Protein AF-A0A519DYV0-F1 (afdb_monomer_lite)

pLDDT: mean 95.23, std 5.67, range [58.84, 98.31]

Sequence (53 aa):
MELNIAFGQALRDIRKQRGLTQEDFSDVSSRTYLSTLERGLKRPTIDKVSQLA

Secondary structure (DSSP, 8-state):
--HHHHHHHHHHHHHHHTT--SGGGTTTS-HHHHHHHHTT-SPPPHHHHHHH-

Foldseek 3Di:
DPVQQVQLCVLVVVCVVVVHDLCNLVVLDDSVVNVCSNRSVDDDDPVSVVSSD

Structure (mmCIF, N/CA/C/O backbone):
data_AF-A0A519DYV0-F1
#
_entry.id   AF-A0A519DYV0-F1
#
loop_
_atom_site.group_PDB
_atom_site.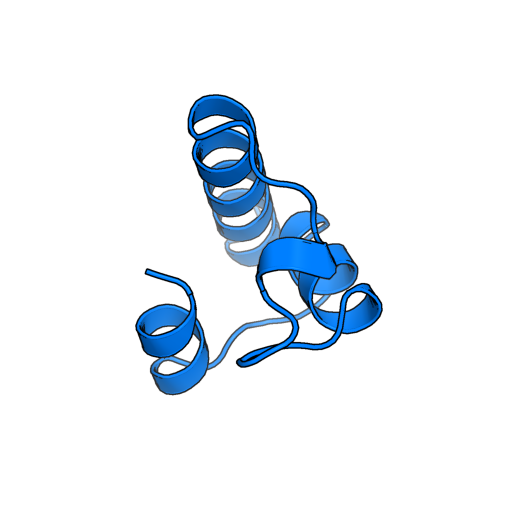id
_atom_site.type_symbol
_atom_site.label_atom_id
_atom_site.label_alt_id
_atom_site.label_comp_id
_atom_site.label_asym_id
_atom_site.label_entity_id
_atom_site.label_seq_id
_atom_site.pdbx_PDB_ins_code
_atom_site.Cartn_x
_atom_site.Cartn_y
_atom_site.Cartn_z
_atom_site.occupancy
_atom_site.B_iso_or_equiv
_atom_site.auth_seq_id
_atom_site.auth_comp_id
_atom_site.auth_asym_id
_atom_site.auth_atom_id
_atom_site.pdbx_PDB_model_num
ATOM 1 N N . MET A 1 1 ? 3.253 15.798 -13.745 1.00 58.84 1 MET A N 1
ATOM 2 C CA . MET A 1 1 ? 3.154 15.054 -12.469 1.00 58.84 1 MET A CA 1
ATOM 3 C C . MET A 1 1 ? 4.169 13.930 -12.510 1.00 58.84 1 MET A C 1
ATOM 5 O O . MET A 1 1 ? 4.169 13.199 -13.491 1.00 58.84 1 MET A O 1
ATOM 9 N N . GLU A 1 2 ? 5.030 13.799 -11.500 1.00 86.00 2 GLU A N 1
ATOM 10 C CA . GLU A 1 2 ? 5.883 12.609 -11.367 1.00 86.00 2 GLU A CA 1
ATOM 11 C C . GLU A 1 2 ? 4.991 11.363 -11.223 1.00 86.00 2 GLU A C 1
ATOM 13 O O . GLU A 1 2 ? 4.078 11.354 -10.393 1.00 86.00 2 GLU A O 1
ATOM 18 N N . LEU A 1 3 ? 5.232 10.325 -12.033 1.00 91.38 3 LEU A N 1
ATOM 19 C CA . LEU A 1 3 ? 4.382 9.125 -12.164 1.00 91.38 3 LEU A CA 1
ATOM 20 C C . LEU A 1 3 ? 4.033 8.475 -10.812 1.00 91.38 3 LEU A C 1
ATOM 22 O O . LEU A 1 3 ? 2.919 7.998 -10.608 1.00 91.38 3 LEU A O 1
ATOM 26 N N . ASN A 1 4 ? 4.963 8.515 -9.857 1.00 92.38 4 ASN A N 1
ATOM 27 C CA . ASN A 1 4 ? 4.784 7.929 -8.527 1.00 92.38 4 ASN A CA 1
ATOM 28 C C . ASN A 1 4 ? 3.752 8.675 -7.684 1.00 92.38 4 ASN A C 1
ATOM 30 O O . ASN A 1 4 ? 3.036 8.055 -6.905 1.00 92.38 4 ASN A O 1
ATOM 34 N N . ILE A 1 5 ? 3.686 10.001 -7.826 1.00 95.56 5 ILE A N 1
ATOM 35 C CA . ILE A 1 5 ? 2.712 10.831 -7.112 1.00 95.56 5 ILE A CA 1
ATOM 36 C C . ILE A 1 5 ? 1.316 10.518 -7.650 1.00 95.56 5 ILE A C 1
ATOM 38 O O . ILE A 1 5 ? 0.402 10.294 -6.862 1.00 95.56 5 ILE A O 1
ATOM 42 N N . ALA A 1 6 ? 1.181 10.420 -8.977 1.00 95.88 6 ALA A N 1
ATOM 43 C CA . ALA A 1 6 ? -0.073 10.054 -9.632 1.00 95.88 6 ALA A CA 1
ATOM 44 C C . ALA A 1 6 ? -0.572 8.675 -9.179 1.00 95.88 6 ALA A C 1
ATOM 46 O O . ALA A 1 6 ? -1.724 8.525 -8.777 1.00 95.88 6 ALA A O 1
ATOM 47 N N . PHE A 1 7 ? 0.321 7.681 -9.187 1.00 95.75 7 PHE A N 1
ATOM 48 C CA . PHE A 1 7 ? 0.015 6.338 -8.704 1.00 95.75 7 PHE A CA 1
ATOM 49 C C . PHE A 1 7 ? -0.399 6.343 -7.227 1.00 95.75 7 PHE A C 1
ATOM 51 O O . PHE A 1 7 ? -1.423 5.765 -6.869 1.00 95.75 7 PHE A O 1
ATOM 58 N N . GLY A 1 8 ? 0.375 7.015 -6.368 1.00 97.00 8 GLY A N 1
ATOM 59 C CA . GLY A 1 8 ? 0.105 7.078 -4.933 1.00 97.00 8 GLY A CA 1
ATOM 60 C C . GLY A 1 8 ? -1.249 7.706 -4.605 1.00 97.00 8 GLY A C 1
ATOM 61 O O . GLY A 1 8 ? -1.973 7.198 -3.746 1.00 97.00 8 GLY A O 1
ATOM 62 N N . GLN A 1 9 ? -1.618 8.763 -5.330 1.00 97.56 9 GLN A N 1
ATOM 63 C CA . GLN A 1 9 ? -2.929 9.404 -5.222 1.00 97.56 9 GLN A CA 1
ATOM 64 C C . GLN A 1 9 ? -4.053 8.444 -5.624 1.00 97.56 9 GLN A C 1
ATOM 66 O O . GLN A 1 9 ? -4.956 8.215 -4.825 1.00 97.56 9 GLN A O 1
ATOM 71 N N . ALA A 1 10 ? -3.947 7.804 -6.794 1.00 97.00 10 ALA A N 1
ATOM 72 C CA . ALA A 1 10 ? -4.953 6.849 -7.260 1.00 97.00 10 ALA A CA 1
ATOM 73 C C . ALA A 1 10 ? -5.140 5.673 -6.283 1.00 97.00 10 ALA A C 1
ATOM 75 O O . ALA A 1 10 ? -6.270 5.311 -5.953 1.00 97.00 10 ALA A O 1
ATOM 76 N N . LEU A 1 11 ? -4.040 5.120 -5.761 1.00 97.31 11 LEU A N 1
ATOM 77 C CA . LEU A 1 11 ? -4.076 4.050 -4.762 1.00 97.31 11 LEU A CA 1
ATOM 78 C C . LEU A 1 11 ? -4.814 4.489 -3.487 1.00 97.31 11 LEU A C 1
ATOM 80 O O . LEU A 1 11 ? -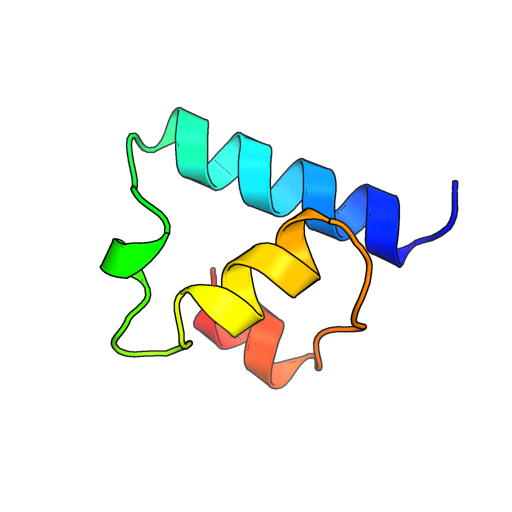5.686 3.773 -2.991 1.00 97.31 11 LEU A O 1
ATOM 84 N N . ARG A 1 12 ? -4.495 5.682 -2.973 1.00 98.12 12 ARG A N 1
ATOM 85 C CA . ARG A 1 12 ? -5.135 6.249 -1.777 1.00 98.12 12 ARG A CA 1
ATOM 86 C C . ARG A 1 12 ? -6.628 6.486 -1.988 1.00 98.12 12 ARG A C 1
ATOM 88 O O . ARG A 1 12 ? -7.413 6.225 -1.075 1.00 98.12 12 ARG A O 1
ATOM 95 N N . ASP A 1 13 ? -7.007 6.995 -3.153 1.00 98.31 13 ASP A N 1
ATOM 96 C CA . ASP A 1 13 ? -8.393 7.333 -3.470 1.00 98.31 13 ASP A CA 1
ATOM 97 C C . ASP A 1 13 ? -9.252 6.074 -3.574 1.00 98.31 13 ASP A C 1
ATOM 99 O O . ASP A 1 13 ? -10.283 5.988 -2.904 1.00 98.31 13 ASP A O 1
ATOM 103 N N . ILE A 1 14 ? -8.784 5.053 -4.300 1.00 97.75 14 ILE A N 1
ATOM 104 C CA . ILE A 1 14 ? -9.463 3.751 -4.389 1.00 97.75 14 ILE A CA 1
ATOM 105 C C . ILE A 1 14 ? -9.593 3.119 -3.001 1.00 97.75 14 ILE A C 1
ATOM 107 O O . ILE A 1 14 ? -10.677 2.666 -2.628 1.00 97.75 14 ILE A O 1
ATOM 111 N N . ARG A 1 15 ? -8.519 3.127 -2.197 1.00 97.69 15 ARG A N 1
ATOM 112 C CA . ARG A 1 15 ? -8.557 2.574 -0.837 1.00 97.69 15 ARG A CA 1
ATOM 113 C C . ARG A 1 15 ? -9.640 3.241 0.011 1.00 97.69 15 ARG A C 1
ATOM 115 O O . ARG A 1 15 ? -10.422 2.556 0.669 1.00 97.69 15 ARG A O 1
ATOM 122 N N . LYS A 1 16 ? -9.701 4.575 -0.014 1.00 98.19 16 LYS A N 1
ATOM 123 C CA . LYS A 1 16 ? -10.708 5.344 0.729 1.00 98.19 16 LYS A CA 1
ATOM 124 C C . LYS A 1 16 ? -12.123 5.115 0.210 1.00 98.19 16 LYS A C 1
ATOM 126 O O . LYS A 1 16 ? -13.031 5.002 1.024 1.00 98.19 16 LYS A O 1
ATOM 131 N N . GLN A 1 17 ? -12.311 5.019 -1.105 1.00 98.25 17 GLN A N 1
ATOM 132 C CA . GLN A 1 17 ? -13.610 4.689 -1.704 1.00 98.25 17 GLN A CA 1
ATOM 133 C C . GLN A 1 17 ? -14.110 3.311 -1.256 1.00 98.25 17 GLN A C 1
ATOM 135 O O . GLN A 1 17 ? -15.307 3.133 -1.059 1.00 98.25 17 GLN A O 1
ATOM 140 N N . ARG A 1 18 ? -13.195 2.361 -1.030 1.00 97.31 18 ARG A N 1
ATOM 141 C CA . ARG A 1 18 ? -13.499 1.036 -0.466 1.00 97.31 18 ARG A CA 1
ATOM 142 C C . ARG A 1 18 ? -13.664 1.032 1.064 1.00 97.31 18 ARG A C 1
ATOM 144 O O . ARG A 1 18 ? -13.925 -0.023 1.626 1.00 97.31 18 ARG A O 1
ATOM 151 N N . GLY A 1 19 ? -13.505 2.170 1.748 1.00 98.00 19 GLY A N 1
ATOM 152 C CA . GLY A 1 19 ? -13.608 2.261 3.210 1.00 98.00 19 GLY A CA 1
ATOM 153 C C . GLY A 1 19 ? -12.462 1.590 3.976 1.00 98.00 19 GLY A C 1
ATOM 154 O O . GLY A 1 19 ? -12.585 1.377 5.177 1.00 98.00 19 GLY A O 1
ATOM 155 N N . LEU A 1 20 ? -11.356 1.269 3.298 1.00 97.94 20 LEU A N 1
ATOM 156 C CA . LEU A 1 20 ? -10.251 0.508 3.874 1.00 97.94 20 LEU A CA 1
ATOM 157 C C . LEU A 1 20 ? -9.246 1.417 4.592 1.00 97.94 20 LEU A C 1
ATOM 159 O O . LEU A 1 20 ? -8.908 2.516 4.128 1.00 97.94 20 LEU A O 1
ATOM 163 N N . THR A 1 21 ? -8.697 0.944 5.701 1.00 98.12 21 THR A N 1
ATOM 164 C CA . THR A 1 21 ? -7.536 1.525 6.376 1.00 98.12 21 THR A CA 1
ATOM 165 C C . THR A 1 21 ? -6.235 1.098 5.688 1.00 98.12 21 THR A C 1
ATOM 167 O O . THR A 1 21 ? -6.212 0.227 4.824 1.00 98.12 21 THR A O 1
ATOM 170 N N . GLN A 1 22 ? -5.113 1.726 6.048 1.00 98.00 22 GLN A N 1
ATOM 171 C CA . GLN A 1 22 ? -3.806 1.268 5.563 1.00 98.00 22 GLN A CA 1
ATOM 172 C C . GLN A 1 22 ? -3.379 -0.078 6.179 1.00 98.00 22 GLN A C 1
ATOM 174 O O . GLN A 1 22 ? -2.500 -0.740 5.632 1.00 98.00 22 GLN A O 1
ATOM 179 N N . GLU A 1 23 ? -3.944 -0.456 7.327 1.00 97.56 23 GLU A N 1
ATOM 180 C CA . GLU A 1 23 ? -3.607 -1.694 8.043 1.00 97.56 23 GLU A CA 1
ATOM 181 C C . GLU A 1 23 ? -4.335 -2.913 7.466 1.00 97.56 23 GLU A C 1
ATOM 183 O O . GLU A 1 23 ? -3.839 -4.031 7.590 1.00 97.56 23 GLU A O 1
ATOM 188 N N . ASP A 1 24 ? -5.415 -2.688 6.713 1.00 97.75 24 ASP A N 1
ATOM 189 C CA . ASP A 1 24 ? -6.168 -3.733 6.003 1.00 97.75 24 ASP A CA 1
ATOM 190 C C . ASP A 1 24 ? -5.337 -4.433 4.906 1.00 97.75 24 ASP A C 1
ATOM 192 O O . ASP A 1 24 ? -5.744 -5.456 4.374 1.00 97.75 24 ASP A O 1
ATOM 196 N N . PHE A 1 25 ? -4.155 -3.901 4.571 1.00 96.81 25 PHE A N 1
ATOM 197 C CA . PHE A 1 25 ? -3.211 -4.477 3.604 1.00 96.81 25 PHE A CA 1
ATOM 198 C C . PHE A 1 25 ? -2.043 -5.212 4.278 1.00 96.81 25 PHE A C 1
ATOM 200 O O . PHE A 1 25 ? -1.050 -5.519 3.614 1.00 96.81 25 PHE A O 1
ATOM 207 N N . SER A 1 26 ? -2.119 -5.456 5.589 1.00 96.25 26 SER A N 1
ATOM 208 C CA . SER A 1 26 ? -1.023 -6.022 6.391 1.00 96.25 26 SER A CA 1
ATOM 209 C C . SER A 1 26 ? -0.511 -7.378 5.890 1.00 96.25 26 SER A C 1
ATOM 211 O O . SER A 1 26 ? 0.684 -7.641 6.029 1.00 96.25 26 SER A O 1
ATOM 213 N N . ASP A 1 27 ? -1.350 -8.166 5.215 1.00 96.44 27 ASP A N 1
ATOM 214 C CA . ASP A 1 27 ? -0.969 -9.447 4.603 1.00 96.44 27 ASP A CA 1
ATOM 215 C C . ASP A 1 27 ? 0.030 -9.301 3.442 1.00 96.44 27 ASP A C 1
ATOM 217 O O . ASP A 1 27 ? 0.821 -10.204 3.167 1.00 96.44 27 ASP A O 1
ATOM 221 N N . VAL A 1 28 ? 0.021 -8.157 2.749 1.00 95.44 28 VAL A N 1
ATOM 222 C CA . VAL A 1 28 ? 0.821 -7.929 1.531 1.00 95.44 28 VAL A CA 1
ATOM 223 C C . VAL A 1 28 ? 1.798 -6.762 1.654 1.00 95.44 28 VAL A C 1
ATOM 225 O O . VAL A 1 28 ? 2.740 -6.636 0.861 1.00 95.44 28 VAL A O 1
ATOM 228 N N . SER A 1 29 ? 1.599 -5.869 2.623 1.00 95.31 29 SER A N 1
ATOM 229 C CA . SER A 1 29 ? 2.417 -4.677 2.816 1.00 95.31 29 SER A CA 1
ATOM 230 C C . SER A 1 29 ? 2.344 -4.168 4.249 1.00 95.31 29 SER A C 1
ATOM 232 O O . SER A 1 29 ? 1.277 -4.054 4.837 1.00 95.31 29 SER A O 1
ATOM 234 N N . SER A 1 30 ? 3.472 -3.687 4.777 1.00 97.12 30 SER A N 1
ATOM 235 C CA . SER A 1 30 ? 3.427 -2.894 6.005 1.00 97.12 30 SER A CA 1
ATOM 236 C C . SER A 1 30 ? 2.662 -1.583 5.783 1.00 97.12 30 SER A C 1
ATOM 238 O O . SER A 1 30 ? 2.754 -0.961 4.715 1.00 97.12 30 SER A O 1
ATOM 240 N N . ARG A 1 31 ? 1.976 -1.108 6.829 1.00 97.19 31 ARG A N 1
ATOM 241 C CA . ARG A 1 31 ? 1.300 0.202 6.855 1.00 97.19 31 ARG A CA 1
ATOM 242 C C . ARG A 1 31 ? 2.239 1.341 6.441 1.00 97.19 31 ARG A C 1
ATOM 244 O O . ARG A 1 31 ? 1.865 2.228 5.676 1.00 97.19 31 ARG A O 1
ATOM 251 N N . THR A 1 32 ? 3.484 1.317 6.927 1.00 98.00 32 THR A N 1
ATOM 252 C CA . THR A 1 32 ? 4.499 2.333 6.605 1.00 98.00 32 THR A CA 1
ATOM 253 C C . THR A 1 32 ? 4.846 2.327 5.120 1.00 98.00 32 THR A C 1
ATOM 255 O O . THR A 1 32 ? 4.893 3.395 4.508 1.00 98.00 32 THR A O 1
ATOM 258 N N . TYR A 1 33 ? 5.050 1.150 4.523 1.00 97.12 33 TYR A N 1
ATOM 259 C CA . TYR A 1 33 ? 5.357 1.055 3.099 1.00 97.12 33 TYR A CA 1
ATOM 260 C C . TYR A 1 33 ? 4.169 1.512 2.243 1.00 97.12 33 TYR A C 1
ATOM 262 O O . TYR A 1 33 ? 4.350 2.351 1.357 1.00 97.12 33 TYR A O 1
ATOM 270 N N . LEU A 1 34 ? 2.947 1.096 2.588 1.00 97.75 34 LEU A N 1
ATOM 271 C CA . LEU A 1 34 ? 1.729 1.563 1.922 1.00 97.75 34 LEU A CA 1
ATOM 272 C C . LEU A 1 34 ? 1.598 3.093 2.000 1.00 97.75 34 LEU A C 1
ATOM 274 O O . LEU A 1 34 ? 1.376 3.755 0.991 1.00 97.75 34 LEU A O 1
ATOM 278 N N . SER A 1 35 ? 1.863 3.686 3.167 1.00 97.94 35 SER A N 1
ATOM 279 C CA . SER A 1 35 ? 1.906 5.144 3.339 1.00 97.94 35 SER A CA 1
ATOM 280 C C . SER A 1 35 ? 2.977 5.831 2.481 1.00 97.94 35 SER A C 1
ATOM 282 O O . SER A 1 35 ? 2.779 6.955 2.017 1.00 97.94 35 SER A O 1
ATOM 284 N N . THR A 1 36 ? 4.136 5.204 2.257 1.00 97.81 36 THR A N 1
ATOM 285 C CA . THR A 1 36 ? 5.150 5.768 1.347 1.00 97.81 36 THR A CA 1
ATOM 286 C C . THR A 1 36 ? 4.736 5.700 -0.118 1.00 97.81 36 THR A C 1
ATOM 288 O O . THR A 1 36 ? 5.025 6.646 -0.852 1.00 97.81 36 THR A O 1
ATOM 291 N N . LEU A 1 37 ? 4.027 4.641 -0.526 1.00 96.88 37 LEU A N 1
ATOM 292 C CA . LEU A 1 37 ? 3.472 4.517 -1.874 1.00 96.88 37 LEU A CA 1
ATOM 293 C C . LEU A 1 37 ? 2.392 5.569 -2.118 1.00 96.88 37 LEU A C 1
ATOM 295 O O . LEU A 1 37 ? 2.474 6.301 -3.097 1.00 96.88 37 LEU A O 1
ATOM 299 N N . GLU A 1 38 ? 1.450 5.727 -1.185 1.00 97.56 38 GLU A N 1
ATOM 300 C CA . GLU A 1 38 ? 0.374 6.724 -1.292 1.00 97.56 38 GLU A CA 1
ATOM 301 C C . GLU A 1 38 ? 0.876 8.171 -1.368 1.00 97.56 38 GLU A C 1
ATOM 303 O O . GLU A 1 38 ? 0.201 9.042 -1.910 1.00 97.56 38 GLU A O 1
ATOM 308 N N . ARG A 1 39 ? 2.065 8.445 -0.821 1.00 97.31 39 ARG A N 1
ATOM 309 C CA . ARG A 1 39 ? 2.722 9.7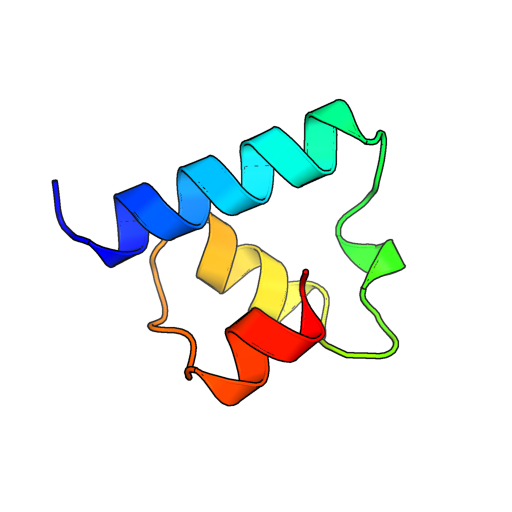60 -0.888 1.00 97.31 39 ARG A CA 1
ATOM 310 C C . ARG A 1 39 ? 3.653 9.915 -2.096 1.00 97.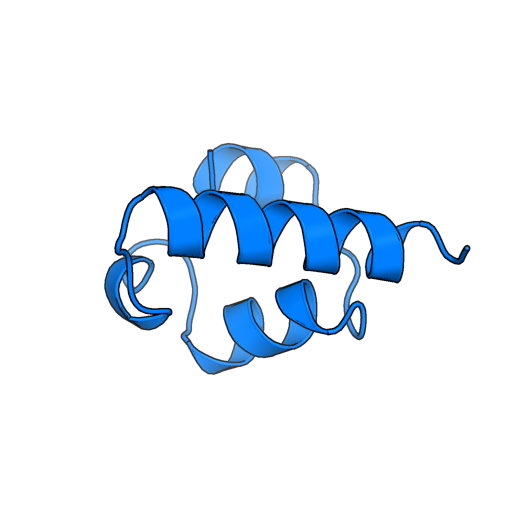31 39 ARG A C 1
ATOM 312 O O . ARG A 1 39 ? 4.305 10.947 -2.217 1.00 97.31 39 ARG A O 1
ATOM 319 N N . GLY A 1 40 ? 3.771 8.896 -2.949 1.00 96.06 40 GLY A N 1
ATOM 320 C CA . GLY A 1 40 ? 4.658 8.898 -4.115 1.00 96.06 40 GLY A CA 1
ATOM 321 C C . GLY A 1 40 ? 6.156 8.883 -3.785 1.00 96.06 40 GLY A C 1
ATOM 322 O O . GLY A 1 40 ? 6.977 9.155 -4.659 1.00 96.06 40 GLY A O 1
ATOM 323 N N . LEU A 1 41 ? 6.533 8.558 -2.542 1.00 96.12 41 LEU A N 1
ATOM 324 C CA . LEU A 1 41 ? 7.931 8.564 -2.080 1.00 96.12 41 LEU A CA 1
ATOM 325 C C . LEU A 1 41 ? 8.718 7.333 -2.539 1.00 96.12 41 LEU A C 1
ATOM 327 O O . LEU A 1 41 ? 9.949 7.315 -2.477 1.00 96.12 41 LEU A O 1
ATOM 331 N N . LYS A 1 42 ? 8.014 6.278 -2.955 1.00 94.31 42 LYS A N 1
ATOM 332 C CA . LYS A 1 42 ? 8.598 5.030 -3.446 1.00 94.31 42 LYS A CA 1
ATOM 333 C C . LYS A 1 42 ? 7.912 4.595 -4.734 1.00 94.31 42 LYS A C 1
ATOM 335 O O . LYS A 1 42 ? 6.720 4.815 -4.921 1.00 94.31 42 LYS A O 1
ATOM 340 N N . ARG A 1 43 ? 8.700 3.959 -5.602 1.00 93.62 43 ARG A N 1
ATOM 341 C CA . ARG A 1 43 ? 8.232 3.277 -6.810 1.00 93.62 43 ARG A CA 1
ATOM 342 C C . ARG A 1 43 ? 7.799 1.859 -6.419 1.00 93.62 43 ARG A C 1
ATOM 344 O O . ARG A 1 43 ? 8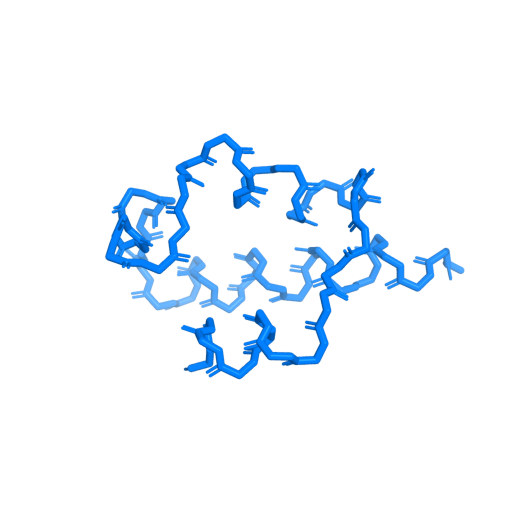.642 1.142 -5.875 1.00 93.62 43 ARG A O 1
ATOM 351 N N . PRO A 1 44 ? 6.537 1.454 -6.635 1.00 92.38 44 PRO A N 1
ATOM 352 C CA . PRO A 1 44 ? 6.153 0.056 -6.485 1.00 92.38 44 PRO A CA 1
ATOM 353 C C . PRO A 1 44 ? 6.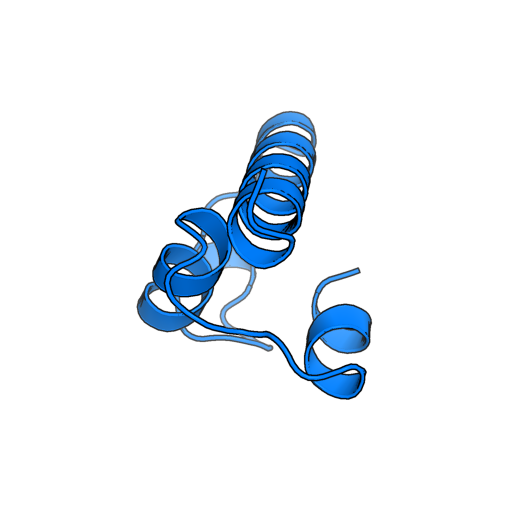741 -0.770 -7.637 1.00 92.38 44 PRO A C 1
ATOM 355 O O . PRO A 1 44 ? 6.916 -0.268 -8.748 1.00 92.38 44 PRO A O 1
ATOM 358 N N . THR A 1 45 ? 7.039 -2.042 -7.381 1.00 94.50 45 THR A N 1
ATOM 359 C CA . THR A 1 45 ? 7.293 -3.014 -8.453 1.00 94.50 45 THR A CA 1
ATOM 360 C C . THR A 1 45 ? 5.971 -3.470 -9.064 1.00 94.50 45 THR A C 1
ATOM 362 O O . THR A 1 45 ? 4.917 -3.322 -8.443 1.00 94.50 45 THR A O 1
ATOM 365 N N . ILE A 1 46 ? 6.017 -4.067 -10.255 1.00 94.12 46 ILE A N 1
ATOM 366 C CA . ILE A 1 46 ? 4.823 -4.644 -10.888 1.00 94.12 46 ILE A CA 1
ATOM 367 C C . ILE A 1 46 ? 4.196 -5.726 -9.999 1.00 94.12 46 ILE A C 1
ATOM 369 O O . ILE A 1 46 ? 2.988 -5.693 -9.772 1.00 94.12 46 ILE A O 1
ATOM 373 N N . ASP A 1 47 ? 5.006 -6.601 -9.396 1.00 95.69 47 ASP A N 1
ATOM 374 C CA . ASP A 1 47 ? 4.509 -7.624 -8.464 1.00 95.69 47 ASP A CA 1
ATOM 375 C C . ASP A 1 47 ? 3.784 -7.003 -7.268 1.00 95.69 47 ASP A C 1
ATOM 377 O O . ASP A 1 47 ? 2.732 -7.478 -6.843 1.00 95.69 47 ASP A O 1
ATOM 381 N N . LYS A 1 48 ? 4.310 -5.888 -6.743 1.00 95.06 48 LYS A N 1
ATOM 382 C CA . LYS A 1 48 ? 3.680 -5.189 -5.625 1.00 95.06 48 LYS A CA 1
ATOM 383 C C . LYS A 1 48 ? 2.348 -4.566 -6.023 1.00 95.06 48 LYS A C 1
ATOM 385 O O . LYS A 1 48 ? 1.420 -4.604 -5.226 1.00 95.06 48 LYS A O 1
ATOM 390 N N . VAL A 1 49 ? 2.239 -4.009 -7.230 1.00 94.81 49 VAL A N 1
ATOM 391 C CA . VAL A 1 49 ? 0.958 -3.500 -7.743 1.00 94.81 49 VAL A CA 1
ATOM 392 C C . VAL A 1 49 ? -0.059 -4.635 -7.840 1.00 94.81 49 VAL A C 1
ATOM 394 O O . VAL A 1 49 ? -1.185 -4.464 -7.386 1.00 94.81 49 VAL A O 1
ATOM 397 N N . SER A 1 50 ? 0.349 -5.806 -8.337 1.00 94.62 50 SER A N 1
ATOM 398 C CA . SER A 1 50 ? -0.534 -6.975 -8.422 1.00 94.62 50 SER A CA 1
ATOM 399 C C . SER A 1 50 ? -1.028 -7.457 -7.057 1.00 94.62 50 SER A C 1
ATOM 401 O O . SER A 1 50 ? -2.145 -7.945 -6.966 1.00 94.62 50 SER A O 1
ATOM 403 N N . GLN A 1 51 ? -0.218 -7.333 -6.005 1.00 94.75 51 GLN A N 1
ATOM 404 C CA . GLN A 1 51 ? -0.614 -7.712 -4.644 1.00 94.75 51 GLN A CA 1
ATOM 405 C C . GLN A 1 51 ? -1.579 -6.715 -3.982 1.00 94.75 51 GLN A C 1
ATOM 407 O O . GLN A 1 51 ? -2.207 -7.061 -2.988 1.00 94.75 51 GLN A O 1
ATOM 412 N N . LEU A 1 52 ? -1.654 -5.475 -4.476 1.00 92.50 52 LEU A N 1
ATOM 413 C CA . LEU A 1 52 ? -2.484 -4.406 -3.904 1.00 92.50 52 LEU A CA 1
ATOM 414 C C . LEU A 1 52 ? -3.854 -4.250 -4.591 1.00 92.50 52 LEU A C 1
ATOM 416 O O . LEU A 1 52 ? -4.674 -3.477 -4.092 1.00 92.50 52 LEU A O 1
ATOM 420 N N . ALA A 1 53 ? -4.067 -4.903 -5.738 1.00 86.25 53 ALA A N 1
ATOM 421 C CA . ALA A 1 53 ? -5.279 -4.801 -6.558 1.00 86.25 53 ALA A CA 1
ATOM 422 C C . ALA A 1 53 ? -6.434 -5.646 -5.993 1.00 86.25 53 ALA A C 1
ATOM 424 O O . ALA A 1 53 ? -7.564 -5.094 -5.877 1.00 86.25 53 ALA A O 1
#

Radius of gyration: 10.12 Å; chains: 1; bounding box: 22×24×20 Å